Protein AF-A0A1B2EU84-F1 (afdb_monomer)

Secondary structure (DSSP, 8-state):
-HHHHHHHHHHHHHTT--HHHHHHSS-TTHHHHHHHHHHT-TTHHHHHHHHHTT--SSPPTT-TTHHHHHHHHHH---

Sequence (78 aa):
MERQASLFGRMMERVGADPGATARDRFDGGFSAACRRCLACQNATDFGRWLEGGGADEPPLFCANAAFLNCVRASGTA

Mean predicted aligned error: 5.82 Å

InterPro domains:
  IPR045601 Domain of unknown function DUF6455 [PF20056] (2-74)

Organism: NCBI:txid1882682

Foldseek 3Di:
DVLLVVLVCLLCVLLLHDLVCLVVDDCPCVSVVLSVQSVVDPCSVVSVVCSVVVHDSADDPPRPCRVVSVVRSVVNPD

Radius of gyration: 11.5 Å; Cα contacts (8 Å, |Δi|>4): 57; chains: 1; bounding box: 26×28×30 Å

Solvent-accessible surface area (backbone atoms only — not comparable to full-atom values): 4638 Å² total; per-residue (Å²): 112,67,70,4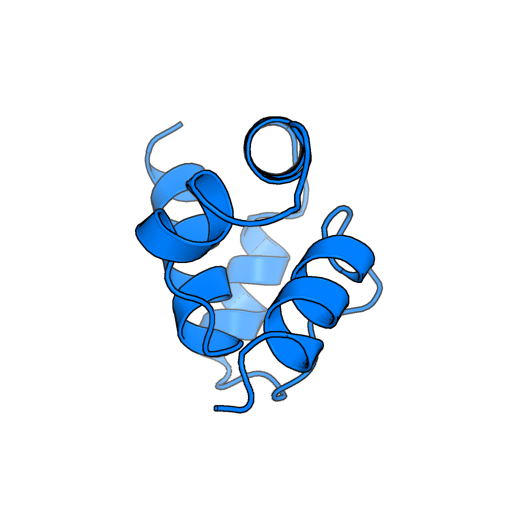3,57,54,51,52,52,54,50,33,55,65,38,58,27,54,67,69,57,48,66,71,44,95,42,85,63,49,48,62,52,43,51,53,51,49,68,66,43,86,56,54,66,62,52,48,50,40,64,74,69,67,49,68,83,61,70,56,89,88,44,94,47,26,69,57,52,54,48,43,34,70,67,47,77,124

pLDDT: mean 77.91, std 9.95, range [37.72, 89.12]

Structure (mmCIF, N/CA/C/O backbone):
data_AF-A0A1B2EU84-F1
#
_entry.id   AF-A0A1B2EU84-F1
#
loop_
_atom_site.group_PDB
_atom_site.id
_atom_site.type_symbol
_atom_site.label_atom_id
_atom_site.label_alt_id
_atom_site.label_comp_id
_atom_site.label_asym_id
_atom_site.label_entity_id
_atom_site.label_seq_id
_atom_site.pdbx_PDB_ins_code
_atom_site.Cartn_x
_atom_site.Cartn_y
_atom_site.Cartn_z
_atom_site.occupancy
_atom_site.B_iso_or_equiv
_atom_site.auth_seq_id
_atom_site.auth_comp_id
_atom_site.auth_asym_id
_atom_site.auth_atom_id
_atom_site.pdbx_PDB_model_num
ATOM 1 N N . MET A 1 1 ? -0.528 15.723 -0.425 1.00 59.56 1 MET A N 1
ATOM 2 C CA . MET A 1 1 ? 0.101 14.492 -0.964 1.00 59.56 1 MET A CA 1
ATOM 3 C C . MET A 1 1 ? 1.079 13.856 0.018 1.00 59.56 1 MET A C 1
ATOM 5 O O . MET A 1 1 ? 1.109 12.635 0.089 1.00 59.56 1 MET A O 1
ATOM 9 N N . GLU A 1 2 ? 1.821 14.640 0.807 1.00 73.19 2 GLU A N 1
ATOM 10 C CA . GLU A 1 2 ? 2.863 14.145 1.728 1.00 73.19 2 GLU A CA 1
ATOM 11 C C . GLU A 1 2 ? 2.379 13.038 2.677 1.00 73.19 2 GLU A C 1
ATOM 13 O O . GLU A 1 2 ? 3.021 12.000 2.782 1.00 73.19 2 GLU A O 1
ATOM 18 N N . ARG A 1 3 ? 1.177 13.174 3.257 1.00 78.25 3 ARG A N 1
ATOM 19 C CA . ARG A 1 3 ? 0.591 12.149 4.141 1.00 78.25 3 ARG A CA 1
ATOM 20 C C . ARG A 1 3 ? 0.484 10.763 3.492 1.00 78.25 3 ARG A C 1
ATOM 22 O O . ARG A 1 3 ? 0.802 9.770 4.133 1.00 78.25 3 ARG A O 1
ATOM 29 N N . GLN A 1 4 ? 0.017 10.673 2.249 1.00 80.75 4 GLN A N 1
ATOM 30 C CA . GLN A 1 4 ? -0.140 9.379 1.571 1.00 80.75 4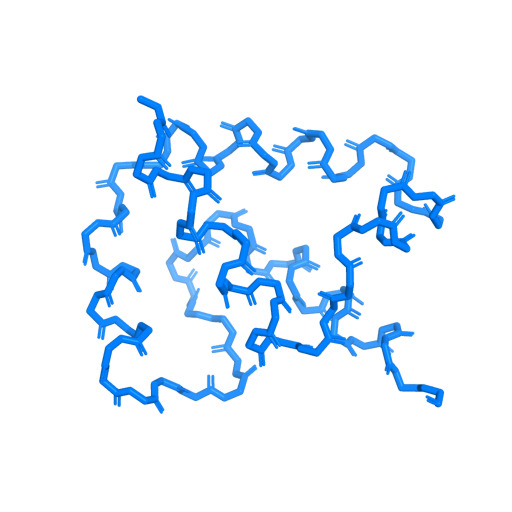 GLN A CA 1
ATOM 31 C C . GLN A 1 4 ? 1.197 8.797 1.129 1.00 80.75 4 GLN A C 1
ATOM 33 O O . GLN A 1 4 ? 1.376 7.589 1.230 1.00 80.75 4 GLN A O 1
ATOM 38 N N . ALA A 1 5 ? 2.140 9.639 0.703 1.00 80.12 5 ALA A N 1
ATOM 39 C CA . ALA A 1 5 ? 3.495 9.191 0.400 1.00 80.12 5 ALA A CA 1
ATOM 40 C C . ALA A 1 5 ? 4.174 8.596 1.648 1.00 80.12 5 ALA A C 1
ATOM 42 O O . ALA A 1 5 ? 4.720 7.497 1.578 1.00 80.12 5 ALA A O 1
ATOM 43 N N . SER A 1 6 ? 4.056 9.257 2.807 1.00 83.31 6 SER A N 1
ATOM 44 C CA . SER A 1 6 ? 4.572 8.738 4.081 1.00 83.31 6 SER A CA 1
ATOM 45 C C . SER A 1 6 ? 3.866 7.456 4.532 1.00 83.31 6 SER A C 1
ATOM 47 O O . SER A 1 6 ? 4.523 6.539 5.015 1.00 83.31 6 SER A O 1
ATOM 49 N N . LEU A 1 7 ? 2.540 7.355 4.360 1.00 84.44 7 LEU A N 1
ATOM 50 C CA . LEU A 1 7 ? 1.800 6.121 4.658 1.00 84.44 7 LEU A CA 1
ATOM 51 C C . LEU A 1 7 ? 2.258 4.964 3.765 1.00 84.44 7 LEU A C 1
ATOM 53 O O . LEU A 1 7 ? 2.465 3.862 4.261 1.00 84.44 7 LEU A O 1
ATOM 57 N N . PHE A 1 8 ? 2.458 5.215 2.470 1.00 84.88 8 PHE A N 1
ATOM 58 C CA . PHE A 1 8 ? 2.899 4.186 1.534 1.00 84.88 8 PHE A CA 1
ATOM 59 C C . PHE A 1 8 ? 4.315 3.687 1.838 1.00 84.88 8 PHE A C 1
ATOM 61 O O . PHE A 1 8 ? 4.542 2.480 1.810 1.00 84.88 8 PHE A O 1
ATOM 68 N N . GLY A 1 9 ? 5.237 4.588 2.197 1.00 84.81 9 GLY A N 1
ATOM 69 C CA . GLY A 1 9 ? 6.575 4.217 2.671 1.00 84.81 9 GLY A CA 1
ATOM 70 C C . GLY A 1 9 ? 6.510 3.293 3.889 1.00 84.81 9 GLY A C 1
ATOM 71 O O . GLY A 1 9 ? 7.027 2.181 3.837 1.00 84.81 9 GLY A O 1
ATOM 72 N N . ARG A 1 10 ? 5.744 3.684 4.918 1.00 86.31 10 ARG A N 1
ATOM 73 C CA . ARG A 1 10 ? 5.536 2.860 6.124 1.00 86.31 10 ARG A CA 1
ATOM 74 C C . ARG A 1 10 ? 4.912 1.494 5.813 1.00 86.31 10 ARG A C 1
ATOM 76 O O . ARG A 1 10 ? 5.221 0.519 6.486 1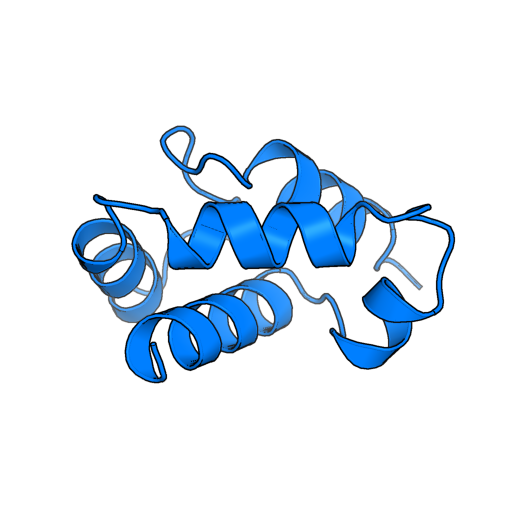.00 86.31 10 ARG A O 1
ATOM 83 N N . MET A 1 11 ? 4.028 1.405 4.817 1.00 84.56 11 MET A N 1
ATOM 84 C CA . MET A 1 11 ? 3.424 0.132 4.391 1.00 84.56 11 MET A CA 1
ATOM 85 C C . MET A 1 11 ? 4.443 -0.799 3.740 1.00 84.56 11 MET A C 1
ATOM 87 O O . MET A 1 11 ? 4.426 -1.991 4.020 1.00 84.56 11 MET A O 1
ATOM 91 N N . MET A 1 12 ? 5.315 -0.259 2.891 1.00 83.31 12 MET A N 1
ATOM 92 C CA . MET A 1 12 ? 6.380 -1.018 2.233 1.00 83.31 12 MET A CA 1
ATOM 93 C C . MET A 1 12 ? 7.378 -1.555 3.262 1.00 83.31 12 MET A C 1
ATOM 95 O O . MET A 1 12 ? 7.637 -2.754 3.281 1.00 83.31 12 MET A O 1
ATOM 99 N N . GLU A 1 13 ? 7.824 -0.704 4.192 1.00 84.50 13 GLU A N 1
ATOM 100 C CA . GLU A 1 13 ? 8.680 -1.115 5.311 1.00 84.50 13 GLU A CA 1
ATOM 101 C C . GLU A 1 13 ? 8.023 -2.216 6.155 1.00 84.50 13 GLU A C 1
ATOM 103 O O . GLU A 1 13 ? 8.671 -3.192 6.526 1.00 84.50 13 GLU A O 1
ATOM 108 N N . ARG A 1 14 ? 6.715 -2.095 6.422 1.00 83.06 14 ARG A N 1
ATOM 109 C CA . ARG A 1 14 ? 5.957 -3.073 7.215 1.00 83.06 14 ARG A CA 1
ATOM 110 C C . ARG A 1 14 ? 5.914 -4.453 6.563 1.00 83.06 14 ARG A C 1
ATOM 112 O O . ARG A 1 14 ? 6.027 -5.434 7.283 1.00 83.06 14 ARG A O 1
ATOM 119 N N . VAL A 1 15 ? 5.756 -4.530 5.241 1.00 79.25 15 VAL A N 1
ATOM 120 C CA . VAL A 1 15 ? 5.742 -5.808 4.503 1.00 79.25 15 VAL A CA 1
ATOM 121 C C . VAL A 1 15 ? 7.149 -6.301 4.132 1.00 79.25 15 VAL A C 1
ATOM 123 O O . VAL A 1 15 ? 7.280 -7.219 3.324 1.00 79.25 15 VAL A O 1
ATOM 126 N N . GLY A 1 16 ? 8.199 -5.680 4.685 1.00 79.00 16 GLY A N 1
ATOM 127 C CA . GLY A 1 16 ? 9.596 -6.047 4.444 1.00 79.00 16 GLY A CA 1
ATOM 128 C C . GLY A 1 16 ? 10.128 -5.660 3.061 1.00 79.00 16 GLY A C 1
ATOM 129 O O . GLY A 1 16 ? 11.159 -6.175 2.639 1.00 79.00 16 GLY A O 1
ATOM 130 N N . ALA A 1 17 ? 9.443 -4.772 2.337 1.00 78.94 17 ALA A N 1
ATOM 131 C CA . ALA A 1 17 ? 9.834 -4.353 0.996 1.00 78.94 17 ALA A CA 1
ATOM 132 C C . ALA A 1 17 ? 10.587 -3.015 1.025 1.00 78.94 17 ALA A C 1
ATOM 134 O O . ALA A 1 17 ? 10.060 -2.001 1.486 1.00 78.94 17 ALA A O 1
ATOM 135 N N . ASP A 1 18 ? 11.796 -2.979 0.458 1.00 74.69 18 ASP A N 1
ATOM 136 C CA . ASP A 1 18 ? 12.524 -1.725 0.250 1.00 74.69 18 ASP A CA 1
ATOM 137 C C . ASP A 1 18 ? 11.974 -0.983 -0.987 1.00 74.69 18 ASP A C 1
ATOM 139 O O . ASP A 1 18 ? 11.972 -1.545 -2.090 1.00 74.69 18 ASP A O 1
ATOM 143 N N . PRO A 1 19 ? 11.523 0.281 -0.868 1.00 69.81 19 PRO A N 1
ATOM 144 C CA . PRO A 1 19 ? 10.982 1.037 -1.995 1.00 69.81 19 PRO A CA 1
ATOM 145 C C . PRO A 1 19 ? 11.972 1.258 -3.134 1.00 69.81 19 PRO A C 1
ATOM 147 O O . PRO A 1 19 ? 11.568 1.262 -4.297 1.00 69.81 19 PRO A O 1
ATOM 150 N N . GLY A 1 20 ? 13.258 1.428 -2.820 1.00 70.56 20 GLY A N 1
ATOM 151 C CA . GLY A 1 20 ? 14.308 1.620 -3.815 1.00 70.56 20 GLY A CA 1
ATOM 152 C C . GLY A 1 20 ? 14.577 0.348 -4.615 1.00 70.56 20 GLY A C 1
ATOM 153 O O . GLY A 1 20 ? 14.679 0.407 -5.839 1.00 70.56 20 GLY A O 1
ATOM 154 N N . ALA A 1 21 ? 14.638 -0.799 -3.943 1.00 70.31 21 ALA A N 1
ATOM 155 C CA . ALA A 1 21 ? 14.754 -2.115 -4.553 1.00 70.31 21 ALA A CA 1
ATOM 156 C C . ALA A 1 21 ? 13.506 -2.435 -5.376 1.00 70.31 21 ALA A C 1
ATOM 158 O O . ALA A 1 21 ? 13.620 -2.791 -6.539 1.00 70.31 21 ALA A O 1
ATOM 159 N N . THR A 1 22 ? 12.312 -2.193 -4.836 1.00 73.25 22 THR A N 1
ATOM 160 C CA . THR A 1 22 ? 11.039 -2.457 -5.526 1.00 73.25 22 THR A CA 1
ATOM 161 C C . THR A 1 22 ? 10.865 -1.609 -6.789 1.00 73.25 22 THR A C 1
ATOM 163 O O . THR A 1 22 ? 10.289 -2.065 -7.773 1.00 73.25 22 THR A O 1
ATOM 166 N N . ALA A 1 23 ? 11.363 -0.369 -6.779 1.00 70.25 23 ALA A N 1
ATOM 167 C CA . ALA A 1 23 ? 11.352 0.508 -7.947 1.00 70.25 23 ALA A CA 1
ATOM 168 C C . ALA A 1 23 ? 12.380 0.108 -9.022 1.00 70.25 23 ALA A C 1
ATOM 170 O O . ALA A 1 23 ? 12.222 0.497 -10.178 1.00 70.25 23 ALA A O 1
ATOM 171 N N . ARG A 1 24 ? 13.440 -0.618 -8.639 1.00 67.56 24 ARG A N 1
ATOM 172 C CA . ARG A 1 24 ? 14.516 -1.090 -9.529 1.00 67.56 24 ARG A CA 1
ATOM 173 C C . ARG A 1 24 ? 14.291 -2.518 -10.034 1.00 67.56 24 ARG A C 1
ATOM 175 O O . ARG A 1 24 ? 14.781 -2.851 -11.107 1.00 67.56 24 ARG A O 1
ATOM 182 N N . ASP A 1 25 ? 13.594 -3.340 -9.257 1.00 60.50 25 ASP A N 1
ATOM 183 C CA . ASP A 1 25 ? 13.323 -4.747 -9.539 1.00 60.50 25 ASP A CA 1
ATOM 184 C C . ASP A 1 25 ? 12.092 -4.934 -10.454 1.00 60.50 25 ASP A C 1
ATOM 186 O O . ASP A 1 25 ? 11.420 -3.977 -10.837 1.00 60.50 25 ASP A O 1
ATOM 190 N N . ARG A 1 26 ? 11.805 -6.193 -10.797 1.00 58.22 26 ARG A N 1
ATOM 191 C CA . ARG A 1 26 ? 10.951 -6.801 -11.840 1.00 58.22 26 ARG A CA 1
ATOM 192 C C . ARG A 1 26 ? 9.498 -6.303 -11.974 1.00 58.22 26 ARG A C 1
ATOM 194 O O . ARG A 1 26 ? 8.738 -6.841 -12.778 1.00 58.22 26 ARG A O 1
ATOM 201 N N . PHE A 1 27 ? 9.084 -5.298 -11.211 1.00 63.28 27 PHE A N 1
ATOM 202 C CA . PHE A 1 27 ? 7.741 -4.724 -11.199 1.00 63.28 27 P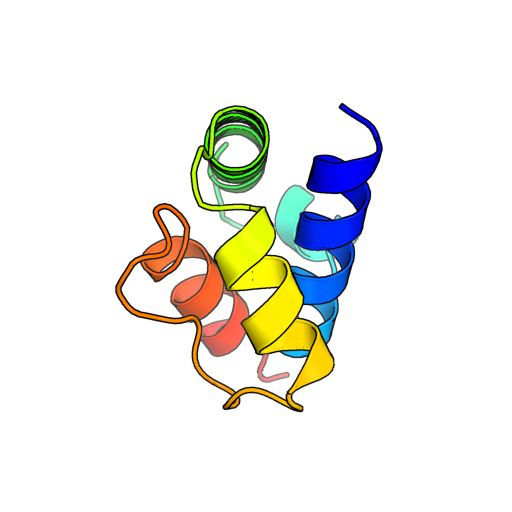HE A CA 1
ATOM 203 C C . PHE A 1 27 ? 7.572 -3.641 -12.271 1.00 63.28 27 PHE A C 1
ATOM 205 O O . PHE A 1 27 ? 7.270 -2.505 -11.918 1.00 63.28 27 PHE A O 1
ATOM 212 N N . ASP A 1 28 ? 7.753 -3.990 -13.550 1.00 61.16 28 ASP A N 1
ATOM 213 C CA . ASP A 1 28 ? 7.591 -3.162 -14.768 1.00 61.16 28 ASP A CA 1
ATOM 214 C C . ASP A 1 28 ? 6.480 -2.083 -14.645 1.00 61.16 28 ASP A C 1
ATOM 216 O O . ASP A 1 28 ? 5.306 -2.307 -14.927 1.00 61.16 28 ASP A O 1
ATOM 220 N N . GLY A 1 29 ? 6.810 -0.913 -14.082 1.00 69.50 29 GLY A N 1
ATOM 221 C CA . GLY A 1 29 ? 5.850 0.162 -13.774 1.00 69.50 29 GLY A CA 1
ATOM 222 C C . GLY A 1 29 ? 4.864 -0.082 -12.609 1.00 69.50 29 GLY A C 1
ATOM 223 O O . GLY A 1 29 ? 4.142 0.842 -12.217 1.00 69.50 29 GLY A O 1
ATOM 224 N N . GLY A 1 30 ? 4.852 -1.269 -12.000 1.00 79.44 30 GLY A N 1
ATOM 225 C CA . GLY A 1 30 ? 3.985 -1.659 -10.884 1.00 79.44 30 GLY A CA 1
ATOM 226 C C . GLY A 1 30 ? 4.130 -0.761 -9.654 1.00 79.44 30 GLY A C 1
ATOM 227 O O . GLY A 1 30 ? 3.120 -0.360 -9.073 1.00 79.44 30 GLY A O 1
ATOM 228 N N . PHE A 1 31 ? 5.357 -0.349 -9.317 1.00 82.12 31 PHE A N 1
ATOM 229 C CA . PHE A 1 31 ? 5.604 0.585 -8.211 1.00 82.12 31 PHE A CA 1
ATOM 230 C C . PHE A 1 31 ? 5.007 1.978 -8.480 1.00 82.12 31 PHE A C 1
ATOM 232 O O . PHE A 1 31 ? 4.323 2.542 -7.627 1.00 82.12 31 PHE A O 1
ATOM 239 N N . SER A 1 32 ? 5.174 2.519 -9.693 1.00 83.69 32 SER A N 1
ATOM 240 C CA . SER A 1 32 ? 4.587 3.817 -10.064 1.00 83.69 32 SER A CA 1
ATOM 241 C C . SER A 1 32 ? 3.054 3.771 -10.044 1.00 83.69 32 SER A C 1
ATOM 243 O O . SER A 1 32 ? 2.401 4.685 -9.531 1.00 83.69 32 SER A O 1
ATOM 245 N N . ALA A 1 33 ? 2.463 2.678 -10.539 1.00 85.94 33 ALA A N 1
ATOM 246 C CA . ALA A 1 33 ? 1.023 2.455 -10.475 1.00 85.94 33 ALA A CA 1
ATOM 247 C C . ALA A 1 33 ? 0.522 2.338 -9.024 1.00 85.94 33 ALA A C 1
ATOM 249 O O . ALA A 1 33 ? -0.508 2.925 -8.684 1.00 85.94 33 ALA A O 1
ATOM 250 N N . ALA A 1 34 ? 1.258 1.639 -8.154 1.00 86.81 34 ALA A N 1
ATOM 251 C CA . ALA A 1 34 ? 0.934 1.520 -6.736 1.00 86.81 34 ALA A CA 1
ATOM 252 C C . ALA A 1 34 ? 0.995 2.876 -6.012 1.00 86.81 34 ALA A C 1
ATOM 254 O O . ALA A 1 34 ? 0.069 3.213 -5.269 1.00 86.81 34 ALA A O 1
ATOM 255 N N . CYS A 1 35 ? 2.008 3.701 -6.298 1.00 85.88 35 CYS A N 1
ATOM 256 C CA . CYS A 1 35 ? 2.099 5.075 -5.801 1.00 85.88 35 CYS A CA 1
ATOM 257 C C . CYS A 1 35 ? 0.878 5.905 -6.211 1.00 85.88 35 CYS A C 1
ATOM 259 O O . CYS A 1 35 ? 0.243 6.527 -5.362 1.00 85.88 35 CYS A O 1
ATOM 261 N N . ARG A 1 36 ? 0.491 5.879 -7.495 1.00 87.44 36 ARG A N 1
ATOM 262 C CA . ARG A 1 36 ? -0.690 6.615 -7.986 1.00 87.44 36 ARG A CA 1
ATOM 263 C C . ARG A 1 36 ? -1.980 6.152 -7.308 1.00 87.44 36 ARG A C 1
ATOM 265 O O . ARG A 1 36 ?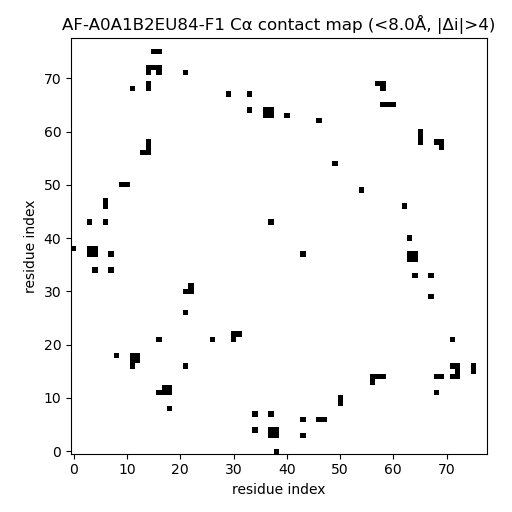 -2.775 6.989 -6.891 1.00 87.44 36 ARG A O 1
ATOM 272 N N . ARG A 1 37 ? -2.171 4.838 -7.146 1.00 89.12 37 ARG A N 1
ATOM 273 C CA . ARG A 1 37 ? -3.323 4.271 -6.419 1.00 89.12 37 ARG A CA 1
ATOM 274 C C . ARG A 1 37 ? -3.338 4.703 -4.959 1.00 89.12 37 ARG A C 1
ATOM 276 O O . ARG A 1 37 ? -4.393 5.062 -4.450 1.00 89.12 37 ARG A O 1
ATOM 283 N N . CYS A 1 38 ? -2.181 4.701 -4.295 1.00 88.38 38 CYS A N 1
ATOM 284 C CA . CYS A 1 38 ? -2.084 5.127 -2.903 1.00 88.38 38 CYS A CA 1
ATOM 285 C C . CYS A 1 38 ? -2.401 6.619 -2.755 1.00 88.38 38 CYS A C 1
ATOM 287 O O . CYS A 1 38 ? -3.175 6.982 -1.877 1.00 88.38 38 CYS A O 1
ATOM 289 N N . LEU A 1 39 ? -1.891 7.461 -3.661 1.00 86.75 39 LEU A N 1
ATOM 290 C CA . LEU A 1 39 ? -2.175 8.900 -3.706 1.00 86.75 39 LEU A CA 1
ATOM 291 C C . LEU A 1 39 ? -3.647 9.224 -4.029 1.00 86.75 39 LEU A C 1
ATOM 293 O O . LEU A 1 39 ? -4.158 10.272 -3.651 1.00 86.75 39 LEU A O 1
ATOM 297 N N . ALA A 1 40 ? -4.354 8.332 -4.720 1.00 87.12 40 ALA A N 1
ATOM 298 C CA . ALA A 1 40 ? -5.785 8.477 -4.992 1.00 87.12 40 ALA A CA 1
ATOM 299 C C . ALA A 1 40 ? -6.678 7.786 -3.939 1.00 87.12 40 ALA A C 1
ATOM 301 O O . ALA A 1 40 ? -7.903 7.829 -4.040 1.00 87.12 40 ALA A O 1
ATOM 302 N N . CYS A 1 41 ? -6.095 7.120 -2.936 1.00 85.94 41 CYS A N 1
ATOM 303 C CA . CYS A 1 41 ? -6.841 6.272 -2.014 1.00 85.94 41 CYS A CA 1
ATOM 304 C C . CYS A 1 41 ? -7.663 7.093 -1.011 1.00 85.94 41 CYS A C 1
ATOM 306 O O . CYS A 1 41 ? -7.116 7.806 -0.170 1.00 85.94 41 CYS A O 1
ATOM 308 N N . GLN A 1 42 ? -8.983 6.913 -1.030 1.00 83.94 42 GLN A N 1
ATOM 309 C CA . GLN A 1 42 ? -9.905 7.557 -0.085 1.00 83.94 42 GLN A CA 1
ATOM 310 C C . GLN A 1 42 ? -9.846 6.926 1.320 1.00 83.94 42 GLN A C 1
ATOM 312 O O . GLN A 1 42 ? -10.177 7.569 2.313 1.00 83.94 42 GLN A O 1
ATOM 317 N N . ASN A 1 43 ? -9.323 5.701 1.426 1.00 82.38 43 ASN A N 1
ATOM 318 C CA . ASN A 1 43 ? -9.263 4.930 2.671 1.00 82.38 43 ASN A CA 1
ATOM 319 C C . ASN A 1 43 ? -7.917 5.094 3.401 1.00 82.38 43 ASN A C 1
ATOM 321 O O . ASN A 1 43 ? -7.570 4.290 4.264 1.00 82.38 43 ASN A O 1
ATOM 325 N N . ALA A 1 44 ? -7.141 6.138 3.084 1.00 78.19 44 ALA A N 1
ATOM 326 C CA . ALA A 1 44 ? -5.828 6.378 3.691 1.00 78.19 44 ALA A CA 1
ATOM 327 C C . ALA A 1 44 ? -5.885 6.506 5.227 1.00 78.19 44 ALA A C 1
ATOM 329 O O . ALA A 1 44 ? -4.938 6.141 5.919 1.00 78.19 44 ALA A O 1
ATOM 330 N N . THR A 1 45 ? -6.999 6.998 5.779 1.00 81.44 45 THR A N 1
ATOM 331 C CA . THR A 1 45 ? -7.201 7.081 7.235 1.00 81.44 45 THR A CA 1
ATOM 332 C C . THR A 1 45 ? -7.401 5.708 7.875 1.00 81.44 45 THR A C 1
ATOM 334 O O . THR A 1 45 ? -6.859 5.468 8.952 1.00 81.44 45 THR A O 1
ATOM 337 N N . ASP A 1 46 ? -8.119 4.804 7.211 1.00 82.44 46 ASP A N 1
ATOM 338 C CA . ASP A 1 46 ? -8.320 3.433 7.692 1.00 82.44 46 ASP A CA 1
ATOM 339 C C . ASP A 1 46 ? -7.003 2.643 7.650 1.00 82.44 46 ASP A C 1
ATOM 341 O O . ASP A 1 46 ? -6.626 1.969 8.606 1.00 82.44 46 ASP A O 1
ATOM 345 N N . PHE A 1 47 ? -6.207 2.873 6.602 1.00 80.19 47 PHE A N 1
ATOM 346 C CA . PHE A 1 47 ? -4.846 2.347 6.508 1.00 80.19 47 PHE A CA 1
ATOM 347 C C . PHE A 1 47 ? -3.902 2.876 7.581 1.00 80.19 47 PHE A C 1
ATOM 349 O O . PHE A 1 47 ? -3.098 2.124 8.128 1.00 80.19 47 PHE A O 1
ATOM 356 N N . GLY A 1 48 ? -3.999 4.170 7.891 1.00 80.00 48 GLY A N 1
ATOM 357 C CA . GLY A 1 48 ? -3.255 4.762 8.995 1.00 80.00 48 GLY A CA 1
ATOM 358 C C . GLY A 1 48 ? -3.580 4.063 10.313 1.00 80.00 48 GLY A C 1
ATOM 359 O O . GLY A 1 48 ? -2.670 3.702 11.045 1.00 80.00 48 GLY A O 1
ATOM 360 N N . ARG A 1 49 ? -4.860 3.781 10.581 1.00 83.69 49 ARG A N 1
ATOM 361 C CA . ARG A 1 49 ? -5.266 3.030 11.780 1.00 83.69 49 ARG A CA 1
ATOM 362 C C . ARG A 1 49 ? -4.728 1.604 11.793 1.00 83.69 49 ARG A C 1
ATOM 364 O O . ARG A 1 49 ? -4.298 1.147 12.844 1.00 83.69 49 ARG A O 1
ATOM 371 N N . TRP A 1 50 ? -4.714 0.925 10.650 1.00 83.12 50 TRP A N 1
ATOM 372 C CA . TRP A 1 50 ? -4.115 -0.405 10.539 1.00 83.12 50 TRP A CA 1
ATOM 373 C C . TRP A 1 50 ? -2.609 -0.390 10.857 1.00 83.12 50 TRP A C 1
ATOM 375 O O . TRP A 1 50 ? -2.140 -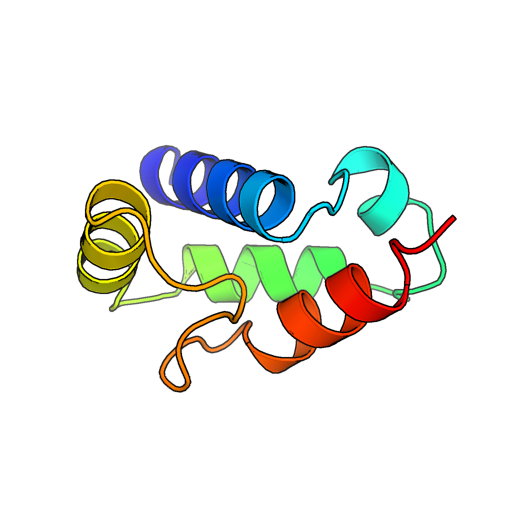1.238 11.615 1.00 83.12 50 TRP A O 1
ATOM 385 N N . LEU A 1 51 ? -1.863 0.605 10.361 1.00 81.19 51 LEU A N 1
ATOM 386 C CA . LEU A 1 51 ? -0.438 0.776 10.682 1.00 81.19 51 LEU A CA 1
ATOM 387 C C . LEU A 1 51 ? -0.200 1.065 12.172 1.00 81.19 51 LEU A C 1
ATOM 389 O O . LEU A 1 51 ? 0.723 0.512 12.764 1.00 81.19 51 LEU A O 1
ATOM 393 N N . GLU A 1 52 ? -1.017 1.929 12.775 1.00 82.00 52 GLU A N 1
ATOM 394 C CA . GLU A 1 52 ? -0.881 2.333 14.184 1.00 82.00 52 GLU A CA 1
ATOM 395 C C . GLU A 1 52 ? -1.318 1.219 15.149 1.00 82.00 52 GLU A C 1
ATOM 397 O O . GLU A 1 52 ? -0.741 1.066 16.221 1.00 82.00 52 GLU A O 1
ATOM 402 N N . GLY A 1 53 ? -2.300 0.401 14.759 1.00 75.75 53 GLY A N 1
ATOM 403 C CA . GLY A 1 53 ? -2.803 -0.729 15.546 1.00 75.75 53 GLY A CA 1
ATOM 404 C C . GLY A 1 53 ? -1.881 -1.950 15.569 1.00 75.75 53 GLY A C 1
ATOM 405 O O . GLY A 1 53 ? -2.297 -3.008 16.035 1.00 75.75 53 GLY A O 1
ATOM 406 N N . GLY A 1 54 ? -0.661 -1.836 15.033 1.00 67.31 54 GLY A N 1
ATOM 407 C CA . GLY A 1 54 ? 0.265 -2.959 14.914 1.00 67.31 54 GLY A CA 1
ATOM 408 C C . GLY A 1 54 ? -0.240 -4.034 13.954 1.00 67.31 54 GLY A C 1
ATOM 409 O O . GLY A 1 54 ? 0.030 -5.209 14.189 1.00 67.31 54 GLY A O 1
ATOM 410 N N . GLY A 1 55 ? -0.970 -3.630 12.905 1.00 59.53 55 GLY A N 1
ATOM 411 C CA . GLY A 1 55 ? -1.655 -4.499 11.949 1.00 59.53 55 GLY A CA 1
ATOM 412 C C . GLY A 1 55 ? -0.838 -5.703 11.475 1.00 59.53 55 GLY A C 1
ATOM 413 O O . GLY A 1 55 ? 0.398 -5.685 11.496 1.00 59.53 55 GLY A O 1
ATOM 414 N N . ALA A 1 56 ? -1.568 -6.751 11.076 1.00 65.00 56 ALA A N 1
ATOM 415 C CA . ALA A 1 56 ? -1.030 -8.032 10.623 1.00 65.00 56 ALA A CA 1
ATOM 416 C C . ALA A 1 56 ? 0.077 -7.874 9.565 1.00 65.00 56 ALA A C 1
ATOM 418 O O . ALA A 1 56 ? 0.160 -6.858 8.887 1.00 65.00 56 ALA A O 1
ATOM 419 N N . ASP A 1 57 ? 0.897 -8.905 9.375 1.00 70.12 57 ASP A N 1
ATOM 420 C CA . ASP A 1 57 ? 1.917 -8.936 8.311 1.00 70.12 57 ASP A CA 1
ATOM 421 C C . ASP A 1 57 ? 1.303 -8.844 6.891 1.00 70.12 57 ASP A C 1
ATOM 423 O O . ASP A 1 57 ? 1.969 -8.566 5.894 1.00 70.12 57 ASP A O 1
ATOM 427 N N . GLU A 1 58 ? -0.015 -9.048 6.790 1.00 78.62 58 GLU A N 1
ATOM 428 C CA . GLU A 1 58 ? -0.762 -8.985 5.544 1.00 78.62 58 GLU A CA 1
ATOM 429 C C . GLU A 1 58 ? -1.477 -7.652 5.312 1.00 78.62 58 GLU A C 1
ATOM 431 O O . GLU A 1 58 ? -2.212 -7.188 6.192 1.00 78.62 58 GLU A O 1
ATOM 436 N N . PRO A 1 59 ? -1.321 -7.041 4.116 1.00 81.44 59 PRO A N 1
ATOM 437 C CA . PRO A 1 59 ? -2.082 -5.859 3.750 1.00 81.44 59 PRO A CA 1
ATOM 438 C C . PRO A 1 59 ? -3.590 -6.142 3.812 1.00 81.44 59 PRO A C 1
ATOM 440 O O . PRO A 1 59 ? -4.053 -7.165 3.307 1.00 81.44 59 PRO A O 1
ATOM 443 N N . PRO A 1 60 ? -4.396 -5.223 4.365 1.00 82.38 60 PRO A N 1
ATOM 444 C CA . PRO A 1 60 ? -5.832 -5.417 4.460 1.00 82.38 60 PRO A CA 1
ATOM 445 C C . PRO A 1 60 ? -6.488 -5.536 3.081 1.00 82.38 60 PRO A C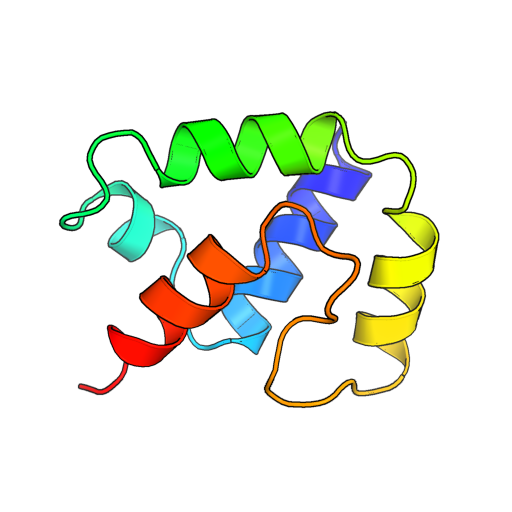 1
ATOM 447 O O . PRO A 1 60 ? -6.111 -4.855 2.124 1.00 82.38 60 PRO A O 1
ATOM 450 N N . LEU A 1 61 ? -7.544 -6.349 3.011 1.00 82.62 61 LEU A N 1
ATOM 451 C CA . LEU A 1 61 ? -8.266 -6.677 1.775 1.00 82.62 61 LEU A CA 1
ATOM 452 C C . LEU A 1 61 ? -8.875 -5.456 1.068 1.00 82.62 61 LEU A C 1
ATOM 454 O O . LEU A 1 61 ? -9.064 -5.475 -0.144 1.00 82.62 61 LEU A O 1
ATOM 458 N N . PHE A 1 62 ? -9.158 -4.376 1.802 1.00 82.06 62 PHE A N 1
ATOM 459 C CA . PHE A 1 62 ? -9.668 -3.130 1.224 1.00 82.06 62 PHE A CA 1
ATOM 460 C C . PHE A 1 62 ? -8.576 -2.281 0.545 1.00 82.06 62 PHE A C 1
ATOM 462 O O . PHE A 1 62 ? -8.876 -1.239 -0.042 1.00 82.06 62 PHE A O 1
ATOM 469 N N . CYS A 1 63 ? -7.299 -2.676 0.628 1.00 86.50 63 CYS A N 1
ATOM 470 C CA . CYS A 1 63 ? -6.210 -1.969 -0.031 1.00 86.50 63 CYS A CA 1
ATOM 471 C C . CYS A 1 63 ? -6.234 -2.195 -1.542 1.00 86.50 63 CYS A C 1
ATOM 473 O O . CYS A 1 63 ? -5.983 -3.301 -2.014 1.00 86.50 63 CYS A O 1
ATOM 475 N N . ALA A 1 64 ? -6.354 -1.118 -2.319 1.00 86.50 64 ALA A N 1
ATOM 476 C CA . ALA A 1 64 ? -6.151 -1.177 -3.770 1.00 86.50 64 ALA A CA 1
ATOM 477 C C . ALA A 1 64 ? -4.729 -1.634 -4.173 1.00 86.50 64 ALA A C 1
ATOM 479 O O . ALA A 1 64 ? -4.509 -2.039 -5.312 1.00 86.50 64 ALA A O 1
ATOM 480 N N . ASN A 1 65 ? -3.769 -1.578 -3.242 1.00 87.81 65 ASN A N 1
ATOM 481 C CA . ASN A 1 65 ? -2.404 -2.070 -3.418 1.00 87.81 65 ASN A CA 1
ATOM 482 C C . ASN A 1 65 ? -2.153 -3.427 -2.735 1.00 87.81 65 ASN A C 1
ATOM 484 O O . ASN A 1 65 ? -1.00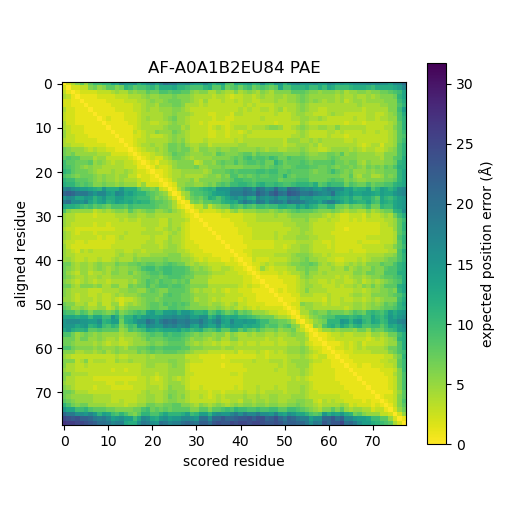6 -3.860 -2.731 1.00 87.81 65 ASN A O 1
ATOM 488 N N . ALA A 1 66 ? -3.167 -4.117 -2.189 1.00 87.44 66 ALA A N 1
ATOM 489 C CA . ALA A 1 66 ? -2.978 -5.391 -1.475 1.00 87.44 66 ALA A CA 1
ATOM 490 C C . ALA A 1 66 ? -2.214 -6.421 -2.317 1.00 87.44 66 ALA A C 1
ATOM 492 O O . ALA A 1 66 ? -1.238 -6.997 -1.854 1.00 87.44 66 ALA A O 1
ATOM 493 N N . ALA A 1 67 ? -2.611 -6.602 -3.580 1.00 85.56 67 ALA A N 1
ATOM 494 C CA . ALA A 1 67 ? -1.951 -7.538 -4.489 1.00 85.56 67 ALA A CA 1
ATOM 495 C C . ALA A 1 67 ? -0.480 -7.171 -4.748 1.00 85.56 67 ALA A C 1
ATOM 497 O O . ALA A 1 67 ? 0.381 -8.045 -4.773 1.00 85.56 67 ALA A O 1
ATOM 498 N N . PHE A 1 68 ? -0.187 -5.876 -4.898 1.00 85.38 68 PHE A N 1
ATOM 499 C CA . PHE A 1 68 ? 1.181 -5.394 -5.074 1.00 85.38 68 PHE A CA 1
ATOM 500 C C . PHE A 1 68 ? 2.017 -5.635 -3.813 1.00 85.38 68 PHE A C 1
ATOM 502 O O . PHE A 1 68 ? 3.086 -6.228 -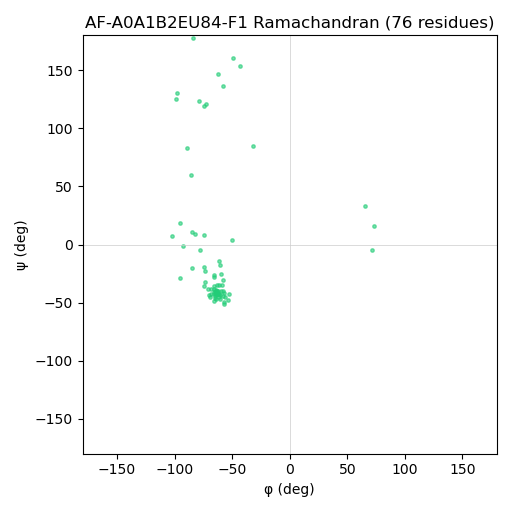3.905 1.00 85.38 68 PHE A O 1
ATOM 509 N N . LEU A 1 69 ? 1.494 -5.252 -2.645 1.00 84.75 69 LEU A N 1
ATOM 510 C CA . LEU A 1 69 ? 2.142 -5.434 -1.344 1.00 84.75 69 LEU A CA 1
ATOM 511 C C . LEU A 1 69 ? 2.408 -6.916 -1.035 1.00 84.75 69 LEU A C 1
ATOM 513 O O . LEU A 1 69 ? 3.489 -7.263 -0.578 1.00 84.75 69 LEU A O 1
ATOM 517 N N . ASN A 1 70 ? 1.469 -7.806 -1.364 1.00 85.31 70 ASN A N 1
ATOM 518 C CA . ASN A 1 70 ? 1.665 -9.251 -1.234 1.00 85.31 70 ASN A CA 1
ATOM 519 C C . ASN A 1 70 ? 2.742 -9.787 -2.181 1.00 85.31 70 ASN A C 1
ATOM 521 O O . ASN A 1 70 ? 3.506 -10.671 -1.801 1.00 85.31 70 ASN A O 1
ATOM 525 N N . CYS A 1 71 ? 2.817 -9.261 -3.405 1.00 82.69 71 CYS A N 1
ATOM 526 C CA . CYS A 1 71 ? 3.826 -9.686 -4.366 1.00 82.69 71 CYS A CA 1
ATOM 527 C C . CYS A 1 71 ? 5.231 -9.244 -3.937 1.00 82.69 71 CYS A C 1
ATOM 529 O O . CYS A 1 71 ? 6.138 -10.066 -3.930 1.00 82.69 71 CYS A O 1
ATOM 531 N N . VAL A 1 72 ? 5.407 -7.991 -3.502 1.00 80.75 72 VAL A N 1
ATOM 532 C CA . VAL A 1 72 ? 6.710 -7.502 -3.009 1.00 80.75 72 VAL A CA 1
ATOM 533 C C . VAL A 1 72 ? 7.130 -8.206 -1.720 1.00 80.75 72 VAL A C 1
ATOM 535 O O . VAL A 1 72 ? 8.302 -8.530 -1.576 1.00 80.75 72 VAL A O 1
ATOM 538 N N . ARG A 1 73 ? 6.177 -8.534 -0.834 1.00 79.81 73 ARG A N 1
ATOM 539 C CA . ARG A 1 73 ? 6.422 -9.360 0.357 1.00 79.81 73 ARG A CA 1
ATOM 540 C C . ARG A 1 73 ? 6.940 -10.749 -0.016 1.00 79.81 73 ARG A C 1
ATOM 542 O O . ARG A 1 73 ? 7.921 -11.214 0.550 1.00 79.81 73 ARG A O 1
ATOM 549 N N . ALA A 1 74 ? 6.295 -11.407 -0.981 1.00 78.50 74 ALA A N 1
ATOM 550 C CA . ALA A 1 74 ? 6.707 -12.728 -1.458 1.00 78.50 74 ALA A CA 1
ATOM 551 C C . ALA A 1 74 ? 8.072 -12.705 -2.170 1.00 78.50 74 ALA A C 1
ATOM 553 O O . ALA A 1 74 ? 8.784 -13.703 -2.157 1.00 78.50 74 ALA A O 1
ATOM 554 N N . SER A 1 75 ? 8.440 -11.573 -2.772 1.00 72.06 75 SER A N 1
ATOM 555 C CA . SER A 1 75 ? 9.742 -11.375 -3.416 1.00 72.06 75 SER A CA 1
ATOM 556 C C . SER A 1 75 ? 10.852 -10.945 -2.447 1.00 72.06 75 SER A C 1
ATOM 558 O O . SER A 1 75 ? 12.023 -11.097 -2.775 1.00 72.06 75 SER A O 1
ATOM 560 N N . GLY A 1 76 ? 10.508 -10.407 -1.272 1.00 62.00 76 GLY A N 1
ATOM 561 C CA . GLY A 1 76 ? 11.443 -9.899 -0.257 1.00 62.00 76 GLY A CA 1
ATOM 562 C C . GLY A 1 76 ? 12.043 -10.964 0.668 1.00 62.00 76 GLY A C 1
ATOM 563 O O . GLY A 1 76 ? 12.688 -10.616 1.651 1.00 62.00 76 GLY A O 1
ATOM 564 N N . THR A 1 77 ? 11.834 -12.254 0.388 1.00 44.94 77 THR A N 1
ATOM 565 C CA . THR A 1 77 ? 12.476 -13.360 1.118 1.00 44.94 77 THR A CA 1
ATOM 566 C C . THR A 1 77 ? 13.813 -13.710 0.459 1.00 44.94 77 THR A C 1
ATOM 568 O O . THR A 1 77 ? 13.897 -14.619 -0.366 1.00 44.94 77 THR A O 1
ATOM 571 N N . ALA A 1 78 ? 14.858 -12.961 0.815 1.00 37.72 78 ALA A N 1
ATOM 572 C CA . ALA A 1 78 ? 16.261 -13.318 0.608 1.00 37.72 78 ALA A CA 1
ATOM 573 C C . ALA A 1 78 ? 17.072 -12.942 1.851 1.00 37.72 78 ALA A C 1
ATOM 575 O O . ALA A 1 78 ? 16.876 -11.812 2.351 1.00 37.72 78 ALA A O 1
#